Protein AF-A0A176W4N3-F1 (afdb_monomer_lite)

Secondary structure (DSSP, 8-state):
-TTS-HHHHHHHHHHHHHTT-S--HHHHHHHHHHHHT--GGGTT-EE-SSTT-EE---GGGG-HHHHHHHHHHHHHHHHHHHHHH--

Sequence (87 aa):
MRELPSSLVSFTYFVLSILRLLQDPSDGSKAVLDAALAPEDLSGEYFFGGNGRTVRSSALSYDKVLAKQIWRLSNSICQRAMENEEQ

Structure (mmCIF, N/CA/C/O backbone):
data_AF-A0A176W4N3-F1
#
_entry.id   AF-A0A176W4N3-F1
#
loop_
_atom_site.group_PDB
_atom_site.id
_atom_site.type_symbol
_atom_site.label_atom_id
_atom_site.label_alt_id
_atom_site.label_comp_id
_atom_site.label_asym_id
_atom_site.label_entity_id
_atom_site.label_seq_id
_atom_site.pdbx_PDB_ins_code
_atom_site.Cartn_x
_atom_site.Cartn_y
_atom_site.Cartn_z
_atom_site.occupancy
_atom_site.B_iso_or_equiv
_atom_site.auth_seq_id
_atom_site.auth_comp_id
_atom_site.auth_asym_id
_atom_site.auth_atom_id
_atom_site.pdbx_PDB_model_num
ATOM 1 N N . MET A 1 1 ? 18.668 11.363 -1.964 1.00 55.94 1 MET A N 1
ATOM 2 C CA . MET A 1 1 ? 19.914 10.953 -2.658 1.00 55.94 1 MET A CA 1
ATOM 3 C C . MET A 1 1 ? 20.898 12.120 -2.848 1.00 55.94 1 MET A C 1
ATOM 5 O O . MET A 1 1 ? 21.663 12.098 -3.799 1.00 55.94 1 MET A O 1
ATOM 9 N N . ARG A 1 2 ? 20.904 13.150 -1.984 1.00 59.00 2 ARG A N 1
ATOM 10 C CA . ARG A 1 2 ? 21.698 14.371 -2.237 1.00 59.00 2 ARG A CA 1
ATOM 11 C C . ARG A 1 2 ? 23.203 14.225 -1.953 1.00 59.00 2 ARG A C 1
ATOM 13 O O . ARG A 1 2 ? 23.956 15.071 -2.406 1.00 59.00 2 ARG A O 1
ATOM 20 N N . GLU A 1 3 ? 23.627 13.151 -1.281 1.00 76.44 3 GLU A N 1
ATOM 21 C CA . GLU A 1 3 ? 25.026 12.941 -0.857 1.00 76.44 3 GLU A CA 1
ATOM 22 C C . GLU A 1 3 ? 25.588 11.554 -1.228 1.00 76.44 3 GLU A C 1
ATOM 24 O O . GLU A 1 3 ? 26.470 11.027 -0.557 1.00 76.44 3 GLU A O 1
ATOM 29 N N . LEU A 1 4 ? 25.068 10.915 -2.283 1.00 81.56 4 LEU A N 1
ATOM 30 C CA . LEU A 1 4 ? 25.573 9.612 -2.739 1.00 81.56 4 LEU A CA 1
ATOM 31 C C . LEU A 1 4 ? 26.472 9.779 -3.973 1.00 81.56 4 LEU A C 1
ATOM 33 O O . LEU A 1 4 ? 26.154 10.599 -4.837 1.00 81.56 4 LEU A O 1
ATOM 37 N N . PRO A 1 5 ? 27.547 8.980 -4.113 1.00 88.25 5 PRO A N 1
ATOM 38 C CA . PRO A 1 5 ? 28.348 8.954 -5.332 1.00 88.25 5 PRO A CA 1
ATOM 39 C C . PRO A 1 5 ? 27.478 8.663 -6.560 1.00 88.25 5 PRO A C 1
ATOM 41 O O . PRO A 1 5 ? 26.623 7.773 -6.526 1.00 88.25 5 PRO A O 1
ATOM 44 N N . SER A 1 6 ? 27.719 9.365 -7.670 1.00 86.25 6 SER A N 1
ATOM 45 C CA . SER A 1 6 ? 26.897 9.275 -8.889 1.00 86.25 6 SER A CA 1
ATOM 46 C C . SER A 1 6 ? 26.789 7.854 -9.460 1.00 86.25 6 SER A C 1
ATOM 48 O O . SER A 1 6 ? 25.757 7.484 -10.025 1.00 86.25 6 SER A O 1
ATOM 50 N N . SER A 1 7 ? 27.826 7.031 -9.281 1.00 88.44 7 SER A N 1
ATOM 51 C CA . SER A 1 7 ? 27.828 5.616 -9.673 1.00 88.44 7 SER A CA 1
ATOM 52 C C . SER A 1 7 ? 26.821 4.790 -8.873 1.00 88.44 7 SER A C 1
ATOM 54 O O . SER A 1 7 ? 26.105 3.970 -9.442 1.00 88.44 7 SER A O 1
ATOM 56 N N . LEU A 1 8 ? 26.707 5.047 -7.569 1.00 87.69 8 LEU A N 1
ATOM 57 C CA . LEU A 1 8 ? 25.776 4.356 -6.684 1.00 87.69 8 LEU A CA 1
ATOM 58 C C . LEU A 1 8 ? 24.330 4.783 -6.961 1.00 87.69 8 LEU A C 1
ATOM 60 O O . LEU A 1 8 ? 23.428 3.949 -6.968 1.00 87.69 8 LEU A O 1
ATOM 64 N N . VAL A 1 9 ? 24.110 6.068 -7.258 1.00 88.81 9 VAL A N 1
ATOM 65 C CA . VAL A 1 9 ? 22.804 6.586 -7.700 1.00 88.81 9 VAL A CA 1
ATOM 66 C C . VAL A 1 9 ? 22.375 5.928 -9.013 1.00 88.81 9 VAL A C 1
ATOM 68 O O . VAL A 1 9 ? 21.252 5.449 -9.121 1.00 88.81 9 VAL A O 1
ATOM 71 N N . SER A 1 10 ? 23.279 5.834 -9.990 1.00 88.00 10 SER A N 1
ATOM 72 C CA . SER A 1 10 ? 22.981 5.208 -11.286 1.00 88.00 10 SER A CA 1
ATOM 73 C C . SER A 1 10 ? 22.715 3.708 -11.149 1.00 88.00 10 SER A C 1
ATOM 75 O O . SER A 1 10 ? 21.766 3.192 -11.732 1.00 88.00 10 SER A O 1
ATOM 77 N N . PHE A 1 11 ? 23.509 3.010 -10.333 1.00 91.00 11 PHE A N 1
ATOM 78 C CA . PHE A 1 11 ? 23.322 1.586 -10.063 1.00 91.00 11 PHE A CA 1
ATOM 79 C C . PHE A 1 11 ? 21.996 1.309 -9.349 1.00 91.00 11 PHE A C 1
ATOM 81 O O . PHE A 1 11 ? 21.247 0.428 -9.761 1.00 91.00 11 PHE A O 1
ATOM 88 N N . THR A 1 12 ? 21.663 2.087 -8.317 1.00 88.56 12 THR A N 1
ATOM 89 C CA . THR A 1 12 ? 20.377 1.953 -7.615 1.00 88.56 12 THR A CA 1
ATOM 90 C C . THR A 1 12 ? 19.201 2.271 -8.531 1.00 88.56 12 THR A C 1
ATOM 92 O O . THR A 1 12 ? 18.256 1.490 -8.568 1.00 88.56 12 THR A O 1
ATOM 95 N N . TYR A 1 13 ? 19.270 3.336 -9.334 1.00 86.69 13 TYR A N 1
ATOM 96 C CA . TYR A 1 13 ? 18.249 3.646 -10.338 1.00 86.69 13 TYR A CA 1
ATOM 97 C C . TYR A 1 13 ? 18.054 2.489 -11.325 1.00 86.69 13 TYR A C 1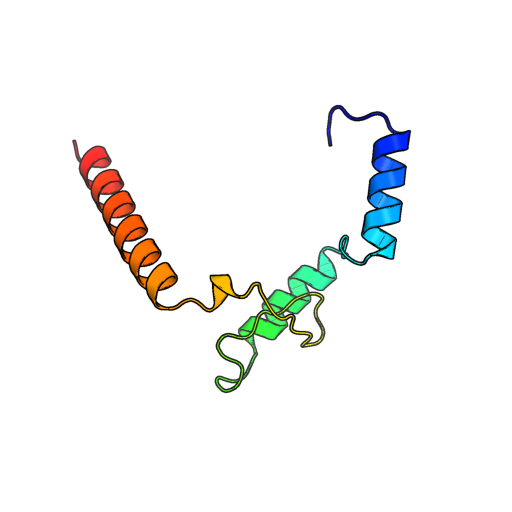
ATOM 99 O O . TYR A 1 13 ? 16.924 2.069 -11.568 1.00 86.69 13 TYR A O 1
ATOM 107 N N . PHE A 1 14 ? 19.146 1.933 -11.854 1.00 88.75 14 PHE A N 1
ATOM 108 C CA . PHE A 1 14 ? 19.114 0.807 -12.784 1.00 88.75 14 PHE A CA 1
ATOM 109 C C . PHE A 1 14 ? 18.485 -0.442 -12.156 1.00 88.75 14 PHE A C 1
ATOM 111 O O . PHE A 1 14 ? 17.555 -1.014 -12.724 1.00 88.75 14 PHE A O 1
ATOM 118 N N . VAL A 1 15 ? 18.927 -0.828 -10.955 1.00 91.62 15 VAL A N 1
ATOM 119 C CA . VAL A 1 15 ? 18.389 -1.989 -10.230 1.00 91.62 15 VAL A CA 1
ATOM 120 C C . VAL A 1 15 ? 16.907 -1.794 -9.910 1.00 91.62 15 VAL A C 1
ATOM 122 O O . VAL A 1 15 ? 16.101 -2.678 -10.190 1.00 91.62 15 VAL A O 1
ATOM 125 N N . LEU A 1 16 ? 16.516 -0.633 -9.380 1.00 88.06 16 LEU A N 1
ATOM 126 C CA . LEU A 1 16 ? 15.119 -0.343 -9.046 1.00 88.06 16 LEU A CA 1
ATOM 127 C C . LEU A 1 16 ? 14.228 -0.267 -10.294 1.00 88.06 16 LEU A C 1
ATOM 129 O O . LEU A 1 16 ? 13.073 -0.685 -10.230 1.00 88.06 16 LEU A O 1
ATOM 133 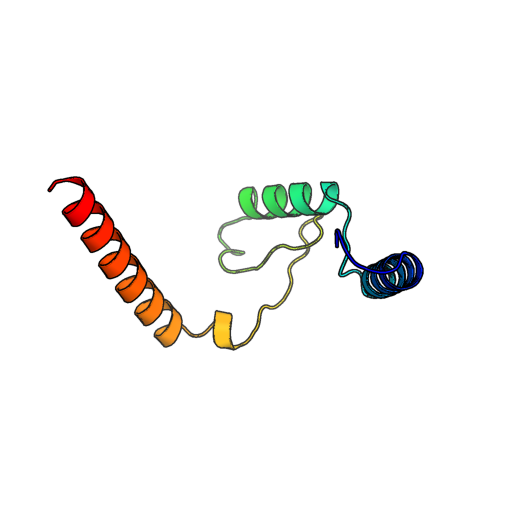N N . SER A 1 17 ? 14.756 0.202 -11.428 1.00 85.00 17 SER A N 1
ATOM 134 C CA . SER A 1 17 ? 14.033 0.209 -12.707 1.00 85.00 17 SER A CA 1
ATOM 135 C C . SER A 1 17 ? 13.818 -1.209 -13.240 1.00 85.00 17 SER A C 1
ATOM 137 O O . SER A 1 17 ? 12.704 -1.547 -13.637 1.00 85.00 17 SER A O 1
ATOM 139 N N . ILE A 1 18 ? 14.840 -2.074 -13.189 1.00 86.50 18 ILE A N 1
ATOM 140 C CA . ILE A 1 18 ? 14.719 -3.494 -13.575 1.00 86.50 18 ILE A CA 1
ATOM 141 C C . ILE A 1 18 ? 13.698 -4.212 -12.696 1.00 86.50 18 ILE A C 1
ATOM 143 O O . ILE A 1 18 ? 12.843 -4.938 -13.200 1.00 86.50 18 ILE A O 1
ATOM 147 N N . LEU A 1 19 ? 13.757 -3.981 -11.384 1.00 83.25 19 LEU A N 1
ATOM 148 C CA . LEU A 1 19 ? 12.809 -4.543 -10.425 1.00 83.25 19 LEU A CA 1
ATOM 149 C C . LEU A 1 19 ? 11.416 -3.895 -10.510 1.00 83.25 19 LEU A C 1
ATOM 151 O O . LEU A 1 19 ? 10.513 -4.319 -9.793 1.00 83.25 19 LEU A O 1
ATOM 155 N N . ARG A 1 20 ? 11.228 -2.880 -11.372 1.00 75.81 20 ARG A N 1
ATOM 156 C CA . ARG A 1 20 ? 9.994 -2.086 -11.522 1.00 75.81 20 ARG A CA 1
ATOM 157 C C . ARG A 1 20 ? 9.504 -1.442 -10.222 1.00 75.81 20 ARG A C 1
ATOM 159 O O . ARG A 1 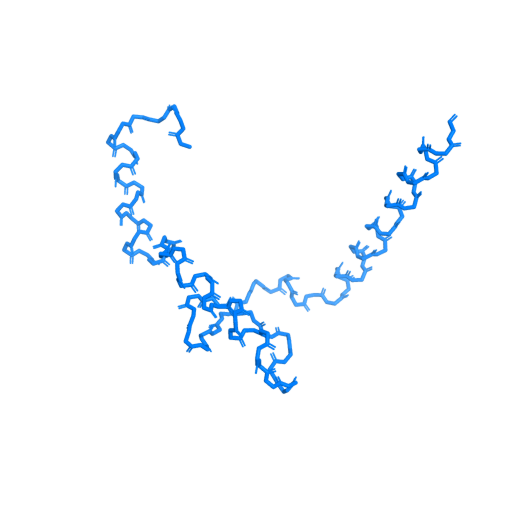20 ? 8.318 -1.153 -10.070 1.00 75.81 20 ARG A O 1
ATOM 166 N N . LEU A 1 21 ? 10.430 -1.205 -9.299 1.00 77.88 21 LEU A N 1
ATOM 167 C CA . LEU A 1 21 ? 10.200 -0.472 -8.056 1.00 77.88 21 LEU A CA 1
ATOM 168 C C . LEU A 1 21 ? 10.287 1.040 -8.273 1.00 77.88 21 LEU A C 1
ATOM 170 O O . LEU A 1 21 ? 9.764 1.806 -7.469 1.00 77.88 21 LEU A O 1
ATOM 174 N N . LEU A 1 22 ? 10.928 1.464 -9.363 1.00 82.25 22 LEU A N 1
ATOM 175 C CA . LEU A 1 22 ? 10.955 2.847 -9.807 1.00 82.25 22 LEU A CA 1
ATOM 176 C C . LEU A 1 22 ? 9.989 3.013 -10.980 1.00 82.25 22 LEU A C 1
ATOM 178 O O . LEU A 1 22 ? 10.313 2.673 -12.116 1.00 82.25 22 LEU A O 1
ATOM 182 N N . GLN A 1 23 ? 8.777 3.465 -10.675 1.00 79.12 23 GLN A N 1
ATOM 183 C CA . GLN A 1 23 ? 7.760 3.752 -11.682 1.00 79.12 23 GLN A CA 1
ATOM 184 C C . GLN A 1 23 ? 7.776 5.225 -12.065 1.00 79.12 23 GLN A C 1
ATOM 186 O O . GLN A 1 23 ? 8.195 6.080 -11.279 1.00 79.12 23 GLN A O 1
ATOM 191 N N . ASP A 1 24 ? 7.309 5.513 -13.277 1.00 85.88 24 ASP A N 1
ATOM 192 C CA . ASP A 1 24 ? 7.101 6.888 -13.696 1.00 85.88 24 ASP A CA 1
ATOM 193 C C . ASP A 1 24 ? 5.996 7.527 -12.829 1.00 85.88 24 ASP A C 1
ATOM 195 O O . ASP A 1 24 ? 4.993 6.868 -12.535 1.00 85.88 24 ASP A O 1
ATOM 199 N N . PRO A 1 25 ? 6.129 8.799 -12.412 1.00 86.88 25 PRO A N 1
ATOM 200 C CA . PRO A 1 25 ? 5.094 9.477 -11.633 1.00 86.88 25 PRO A CA 1
ATOM 201 C C . PRO A 1 25 ? 3.695 9.426 -12.268 1.00 86.88 25 PRO A C 1
ATOM 203 O O . PRO A 1 25 ? 2.697 9.414 -11.544 1.00 86.88 25 PRO A O 1
ATOM 206 N N . SER A 1 26 ? 3.602 9.357 -13.601 1.00 90.75 26 SER A N 1
ATOM 207 C CA . SER A 1 26 ? 2.327 9.210 -14.311 1.00 90.75 26 SER A CA 1
ATOM 208 C C . SER A 1 26 ? 1.632 7.872 -14.053 1.00 90.75 26 SER A C 1
ATOM 210 O O . SER A 1 26 ? 0.408 7.796 -14.123 1.00 90.75 26 SER A O 1
ATOM 212 N N . ASP A 1 27 ? 2.365 6.814 -13.716 1.00 90.69 27 ASP A N 1
ATOM 213 C CA . ASP A 1 27 ? 1.763 5.533 -13.342 1.00 90.69 27 ASP A CA 1
ATOM 214 C C . ASP A 1 27 ? 1.217 5.576 -11.911 1.00 90.69 27 ASP A C 1
ATOM 216 O O . ASP A 1 27 ? 0.180 4.977 -11.621 1.00 90.69 27 ASP A O 1
ATOM 220 N N . GLY A 1 28 ? 1.846 6.369 -11.039 1.00 89.94 28 GLY A N 1
ATOM 221 C CA . GLY A 1 28 ? 1.313 6.687 -9.716 1.00 89.94 28 GLY A CA 1
ATOM 222 C C . GLY A 1 28 ? -0.009 7.454 -9.790 1.00 89.94 28 GLY A C 1
ATOM 223 O O . GLY A 1 28 ? -0.968 7.084 -9.115 1.00 89.94 28 GLY A O 1
ATOM 224 N N . SER A 1 29 ? -0.102 8.480 -10.644 1.00 93.75 29 SER A N 1
ATOM 225 C CA . SER A 1 29 ? -1.355 9.234 -10.808 1.00 93.75 29 SER A CA 1
ATOM 226 C C . SER A 1 29 ? -2.480 8.375 -11.390 1.00 93.75 29 SER A C 1
ATOM 228 O O . SER A 1 29 ? -3.611 8.457 -10.914 1.00 93.75 29 SER A O 1
ATOM 230 N N . LYS A 1 30 ? -2.178 7.488 -12.348 1.00 95.38 30 LYS A N 1
ATOM 231 C CA . LYS A 1 30 ? -3.143 6.496 -12.849 1.00 95.38 30 LYS A CA 1
ATOM 232 C C . LYS A 1 30 ? -3.614 5.554 -11.747 1.00 95.38 30 LYS A C 1
ATOM 234 O O . LYS A 1 30 ? -4.811 5.354 -11.629 1.00 95.38 30 LYS A O 1
ATOM 239 N N . ALA A 1 31 ? -2.715 5.033 -10.909 1.00 93.50 31 ALA A N 1
ATOM 240 C CA . ALA A 1 31 ? -3.096 4.141 -9.811 1.00 93.50 31 ALA A CA 1
ATOM 241 C C . ALA A 1 31 ? -4.074 4.805 -8.825 1.00 93.50 31 ALA A C 1
ATOM 243 O O . ALA A 1 31 ? -4.996 4.155 -8.340 1.00 93.50 31 ALA A O 1
ATOM 244 N N . VAL A 1 32 ? -3.902 6.105 -8.556 1.00 94.56 32 VAL A N 1
ATOM 245 C CA . VAL A 1 32 ? -4.842 6.884 -7.733 1.00 94.56 32 VAL A CA 1
ATOM 246 C C . VAL A 1 32 ? -6.204 7.006 -8.415 1.00 94.56 32 VAL A C 1
ATOM 248 O O . VAL A 1 32 ? -7.227 6.813 -7.761 1.00 94.56 32 VAL A O 1
ATOM 251 N N . LEU A 1 33 ? -6.230 7.302 -9.718 1.00 96.12 33 LEU A N 1
ATOM 252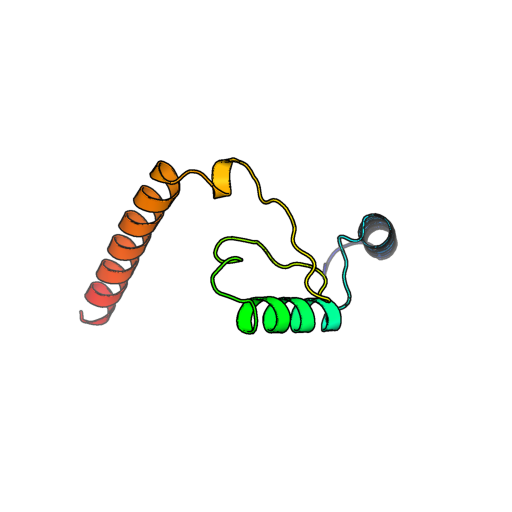 C CA . LEU A 1 33 ? -7.478 7.370 -10.484 1.00 96.12 33 LEU A CA 1
ATOM 253 C C . LEU A 1 33 ? -8.186 6.014 -10.537 1.00 96.12 33 LEU A C 1
ATOM 255 O O . LEU A 1 33 ? -9.393 5.957 -10.326 1.00 96.12 33 LEU A O 1
ATOM 259 N N . ASP A 1 34 ? -7.439 4.934 -10.756 1.00 95.25 34 ASP A N 1
ATOM 260 C CA . ASP A 1 34 ? -7.969 3.573 -10.764 1.00 95.25 34 ASP A CA 1
ATOM 261 C C . ASP A 1 34 ? -8.615 3.224 -9.419 1.00 95.25 34 ASP A C 1
ATOM 263 O O . ASP A 1 34 ? -9.723 2.700 -9.397 1.00 95.25 34 ASP A O 1
ATOM 267 N N . ALA A 1 35 ? -7.966 3.569 -8.300 1.00 94.69 35 ALA A N 1
ATOM 268 C CA . ALA A 1 35 ? -8.513 3.349 -6.963 1.00 94.69 35 ALA A CA 1
ATOM 269 C C . ALA A 1 35 ? -9.770 4.191 -6.693 1.00 94.69 35 ALA A C 1
ATOM 271 O O . ALA A 1 35 ? -10.719 3.704 -6.085 1.00 94.69 35 ALA A O 1
ATOM 272 N N . ALA A 1 36 ? -9.791 5.448 -7.144 1.00 94.88 36 ALA A N 1
ATOM 273 C CA . ALA A 1 36 ? -10.920 6.354 -6.937 1.00 94.88 36 ALA A CA 1
ATOM 274 C C . ALA A 1 36 ? -12.158 5.973 -7.766 1.00 94.88 36 ALA A C 1
ATOM 276 O O . ALA A 1 36 ? -13.282 6.237 -7.345 1.00 94.88 36 ALA A O 1
ATOM 277 N N . LEU A 1 37 ? -11.952 5.379 -8.944 1.00 95.25 37 LEU A N 1
ATOM 278 C CA . LEU A 1 37 ? -13.013 4.946 -9.858 1.00 95.25 37 LEU A CA 1
ATOM 279 C C . LEU A 1 37 ? -13.376 3.462 -9.698 1.00 95.25 37 LEU A C 1
ATOM 281 O O . LEU A 1 37 ? -14.230 2.960 -10.432 1.00 95.25 37 LEU A O 1
ATOM 285 N N . ALA A 1 38 ? -12.725 2.753 -8.776 1.00 95.25 38 ALA A N 1
ATOM 286 C CA . ALA A 1 38 ? -12.969 1.339 -8.557 1.00 95.25 38 ALA A CA 1
ATOM 287 C C . ALA A 1 38 ? -14.391 1.094 -8.011 1.00 95.25 38 ALA A C 1
ATOM 289 O O . ALA A 1 38 ? -14.868 1.849 -7.160 1.00 95.25 38 ALA A O 1
ATOM 290 N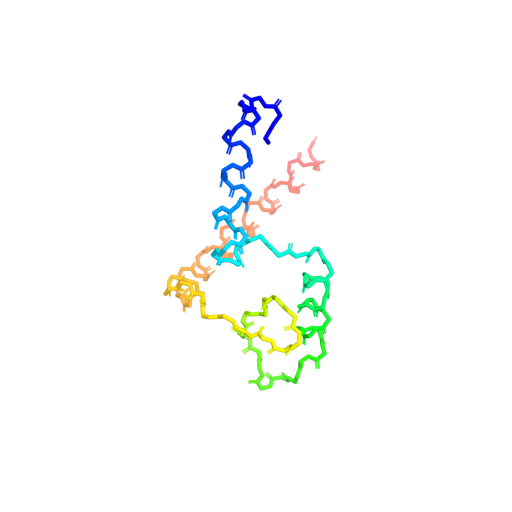 N . PRO A 1 39 ? -15.074 0.024 -8.458 1.00 94.38 39 PRO A N 1
ATOM 291 C CA . PRO A 1 39 ? -16.324 -0.411 -7.846 1.00 94.38 39 PRO A CA 1
ATOM 292 C C . PRO A 1 39 ? -16.108 -0.866 -6.395 1.00 94.38 39 PRO A C 1
ATOM 294 O O . PRO A 1 39 ? -15.019 -1.306 -6.022 1.00 94.38 39 PRO A O 1
ATOM 297 N N . GLU A 1 40 ? -17.173 -0.825 -5.592 1.00 91.00 40 GLU A N 1
ATOM 298 C CA . GLU A 1 40 ? -17.134 -1.186 -4.165 1.00 91.00 40 GLU A CA 1
ATOM 299 C C . GLU A 1 40 ? -16.643 -2.619 -3.909 1.00 91.00 40 GLU A C 1
ATOM 301 O O . GLU A 1 40 ? -15.990 -2.872 -2.897 1.00 91.00 40 GLU A O 1
ATOM 306 N N . ASP A 1 41 ? -16.877 -3.538 -4.850 1.00 92.12 41 ASP A N 1
ATOM 307 C CA . ASP A 1 41 ? -16.424 -4.934 -4.774 1.00 92.12 41 ASP A CA 1
ATOM 308 C C . ASP A 1 41 ? -14.890 -5.078 -4.730 1.00 92.12 41 ASP A C 1
ATOM 310 O O . ASP A 1 41 ? -14.378 -6.124 -4.333 1.00 92.12 41 ASP A O 1
ATOM 314 N N . LEU A 1 42 ? -14.146 -4.036 -5.123 1.00 89.69 42 LEU A N 1
ATOM 315 C CA . LEU A 1 42 ? -12.681 -3.976 -5.048 1.00 89.69 42 LEU A CA 1
ATOM 316 C C . LEU A 1 42 ? -12.176 -3.219 -3.809 1.00 89.69 42 LEU A C 1
ATOM 318 O O . LEU A 1 42 ? -10.980 -2.943 -3.686 1.00 89.69 42 LEU A O 1
ATOM 322 N N . SER A 1 43 ? -13.064 -2.865 -2.878 1.00 86.94 43 SER A N 1
ATOM 323 C CA . SER A 1 43 ? -12.691 -2.185 -1.640 1.00 86.94 43 SER A CA 1
ATOM 324 C C . SER A 1 43 ? -11.717 -3.028 -0.809 1.00 86.94 43 SER A C 1
ATOM 326 O O . SER A 1 43 ? -11.948 -4.207 -0.538 1.00 86.94 43 SER A O 1
ATOM 328 N N . GLY A 1 44 ? -10.614 -2.408 -0.384 1.00 87.31 44 GLY A N 1
ATOM 329 C CA . GLY A 1 44 ? -9.540 -3.064 0.370 1.00 87.31 44 GLY A CA 1
ATOM 330 C C . GLY A 1 44 ? -8.392 -3.615 -0.484 1.00 87.31 44 GLY A C 1
ATOM 331 O O . GLY A 1 44 ? -7.398 -4.081 0.078 1.00 87.31 44 GLY A O 1
ATOM 332 N N . GLU A 1 45 ? -8.481 -3.530 -1.813 1.00 93.12 45 GLU A N 1
ATOM 333 C CA . GLU A 1 45 ? -7.355 -3.791 -2.713 1.00 93.12 45 GLU A CA 1
ATOM 334 C C . GLU A 1 45 ? -6.353 -2.623 -2.728 1.00 93.12 45 GLU A C 1
ATOM 336 O O . GLU A 1 45 ? -6.707 -1.456 -2.542 1.00 93.12 45 GLU A O 1
ATOM 341 N N . TYR A 1 46 ? -5.077 -2.931 -2.980 1.00 92.88 46 TYR A N 1
ATOM 342 C CA . TYR A 1 46 ? -4.009 -1.931 -3.067 1.00 92.88 46 TYR A CA 1
ATOM 343 C C . TYR A 1 46 ? -3.625 -1.703 -4.529 1.00 92.88 46 TYR A C 1
ATOM 345 O O . TYR A 1 46 ? -2.979 -2.553 -5.141 1.00 92.88 46 TYR A O 1
ATOM 353 N N . PHE A 1 47 ? -3.995 -0.553 -5.091 1.00 92.88 47 PHE A N 1
ATOM 354 C CA . PHE A 1 47 ? -3.667 -0.184 -6.472 1.00 92.88 47 PHE A CA 1
ATOM 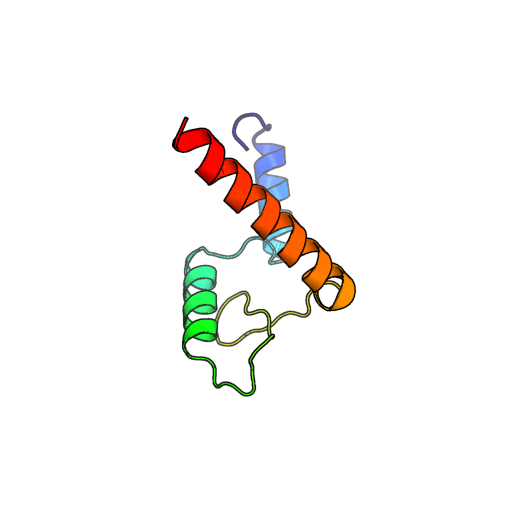355 C C . PHE A 1 47 ? -2.218 0.312 -6.600 1.00 92.88 47 PHE A C 1
ATOM 357 O O . PHE A 1 47 ? -1.757 1.125 -5.797 1.00 92.88 47 PHE A O 1
ATOM 364 N N . PHE A 1 48 ? -1.490 -0.166 -7.617 1.00 90.00 48 PHE A N 1
ATOM 365 C CA . PHE A 1 48 ? -0.095 0.217 -7.872 1.00 90.00 48 PHE A CA 1
ATOM 366 C C . PHE A 1 48 ? 0.296 0.043 -9.351 1.00 90.00 48 PHE A C 1
ATOM 368 O O . PHE A 1 48 ? 0.093 -1.020 -9.937 1.00 90.00 48 PHE A O 1
ATOM 375 N N . GLY A 1 49 ? 0.918 1.064 -9.951 1.00 87.88 49 GLY A N 1
ATOM 376 C CA . GLY A 1 49 ? 1.383 1.052 -11.350 1.00 87.88 49 GLY A CA 1
ATOM 377 C C . GLY A 1 49 ? 0.341 1.288 -12.432 1.00 87.88 49 GLY A C 1
ATOM 378 O O . GLY A 1 49 ? 0.650 1.114 -13.612 1.00 87.88 49 GLY A O 1
ATOM 379 N N . GLY A 1 50 ? -0.861 1.708 -12.041 1.00 89.31 50 GLY A N 1
ATOM 380 C CA . GLY A 1 50 ? -1.919 2.135 -12.950 1.00 89.31 50 GLY A CA 1
ATOM 381 C C . GLY A 1 50 ? -2.543 1.004 -13.771 1.00 89.31 50 GLY A C 1
ATOM 382 O O . GLY A 1 50 ? -2.162 -0.164 -13.668 1.00 89.31 50 GLY A O 1
ATOM 383 N N . ASN A 1 51 ? -3.489 1.372 -14.637 1.00 90.56 51 ASN A N 1
ATOM 384 C CA . ASN A 1 51 ? -4.251 0.464 -15.500 1.00 90.56 51 ASN A CA 1
ATOM 385 C C . ASN A 1 51 ? -5.007 -0.625 -14.715 1.00 90.56 51 ASN A C 1
ATOM 387 O O . ASN A 1 51 ? -5.037 -1.787 -15.125 1.00 90.56 51 ASN A O 1
ATOM 391 N N . GLY A 1 52 ? -5.553 -0.273 -13.552 1.00 90.62 52 GLY A N 1
ATOM 392 C CA . GLY A 1 52 ? -6.316 -1.174 -12.684 1.00 90.62 52 GLY A CA 1
ATOM 393 C C . GLY A 1 52 ? -5.477 -2.256 -12.001 1.00 90.62 52 GLY A C 1
ATOM 394 O O . GLY A 1 52 ? -6.029 -3.210 -11.458 1.00 90.62 52 GLY A O 1
ATOM 395 N N . ARG A 1 53 ? -4.143 -2.155 -12.037 1.00 91.12 53 ARG A N 1
ATOM 396 C CA . ARG A 1 53 ? -3.253 -3.139 -11.411 1.00 91.12 53 ARG A CA 1
ATOM 397 C C . ARG A 1 53 ? -3.315 -3.029 -9.893 1.00 91.12 53 ARG A C 1
ATOM 399 O O . ARG A 1 53 ? -3.099 -1.953 -9.333 1.00 91.12 53 ARG A O 1
ATOM 406 N N . THR A 1 54 ? -3.506 -4.169 -9.238 1.00 93.31 54 THR A N 1
ATOM 407 C CA . THR A 1 54 ? -3.416 -4.289 -7.783 1.00 93.31 54 THR A CA 1
ATOM 408 C C . THR A 1 54 ? -2.204 -5.117 -7.368 1.00 93.31 54 THR A C 1
ATOM 410 O O . THR A 1 54 ? -1.633 -5.888 -8.148 1.00 93.31 54 THR A O 1
ATOM 413 N N . VAL A 1 55 ? -1.774 -4.924 -6.127 1.00 90.94 55 VAL A N 1
ATOM 414 C CA . VAL A 1 55 ? -0.700 -5.679 -5.487 1.00 90.94 55 VAL A CA 1
ATOM 415 C C . VAL A 1 55 ? -1.183 -6.214 -4.149 1.00 90.94 55 VAL A C 1
ATOM 417 O O . VAL A 1 55 ? -1.961 -5.578 -3.443 1.00 90.94 55 VAL A O 1
ATOM 420 N N . ARG A 1 56 ? -0.687 -7.390 -3.766 1.00 92.00 56 ARG A N 1
ATOM 421 C CA . ARG A 1 56 ? -0.898 -7.880 -2.405 1.00 92.00 56 ARG A CA 1
ATOM 422 C C . ARG A 1 56 ? 0.040 -7.148 -1.465 1.00 92.00 56 ARG A C 1
ATOM 424 O O . ARG A 1 56 ? 1.248 -7.113 -1.699 1.00 92.00 56 ARG A O 1
ATOM 431 N N . SER A 1 57 ? -0.526 -6.592 -0.404 1.00 90.38 57 SER A N 1
ATOM 432 C CA . SER A 1 57 ? 0.264 -5.997 0.663 1.00 90.38 57 SER A CA 1
ATOM 433 C C . SER A 1 57 ? 0.839 -7.078 1.588 1.00 90.38 57 SER A C 1
ATOM 435 O O . SER A 1 57 ? 0.624 -8.280 1.407 1.00 90.38 57 SER A O 1
ATOM 437 N N . SER A 1 58 ? 1.599 -6.653 2.592 1.00 92.69 58 SER A N 1
ATOM 438 C CA . SER A 1 58 ? 2.129 -7.543 3.624 1.00 92.69 58 SER A CA 1
ATOM 439 C C . SER A 1 58 ? 1.005 -8.199 4.436 1.00 92.69 58 SER A C 1
ATOM 441 O O . SER A 1 58 ? -0.062 -7.614 4.610 1.00 92.69 58 SER A O 1
ATOM 443 N N . ALA A 1 59 ? 1.260 -9.378 5.014 1.00 94.31 59 ALA A N 1
ATOM 444 C CA . ALA A 1 59 ? 0.288 -10.053 5.881 1.00 94.31 59 ALA A CA 1
ATOM 445 C C . ALA A 1 59 ? -0.172 -9.170 7.059 1.00 94.31 59 ALA A C 1
ATOM 447 O O . ALA A 1 59 ? -1.349 -9.174 7.410 1.00 94.31 59 ALA A O 1
ATOM 448 N N . LEU A 1 60 ? 0.739 -8.363 7.618 1.00 95.88 60 LEU A N 1
ATOM 449 C CA . LEU A 1 60 ? 0.439 -7.433 8.711 1.00 95.88 60 LEU A CA 1
ATOM 450 C C . LEU A 1 60 ? -0.536 -6.326 8.301 1.00 95.88 60 LEU A C 1
ATOM 452 O O . LEU A 1 60 ? -1.318 -5.871 9.128 1.00 95.88 60 LEU A O 1
ATOM 456 N N . SER A 1 61 ? -0.535 -5.912 7.032 1.00 92.94 61 SER A N 1
ATOM 457 C CA . SER A 1 61 ? -1.476 -4.904 6.529 1.00 92.94 61 SER A CA 1
ATOM 458 C C . SER A 1 61 ? -2.929 -5.385 6.561 1.00 92.94 61 SER A C 1
ATOM 460 O O . SER A 1 61 ? -3.838 -4.563 6.592 1.00 92.94 61 SER A O 1
ATOM 462 N N . TYR A 1 62 ? -3.146 -6.702 6.608 1.00 92.94 62 TYR A N 1
ATOM 463 C CA . TYR A 1 62 ? -4.468 -7.314 6.723 1.00 92.94 62 TYR A CA 1
ATOM 464 C C . TYR A 1 62 ? -4.843 -7.682 8.173 1.00 92.94 62 TYR A C 1
ATOM 466 O O . TYR A 1 62 ? -5.945 -8.185 8.412 1.00 92.94 62 TYR A O 1
ATOM 474 N N . ASP A 1 63 ? -3.968 -7.432 9.156 1.00 96.81 63 ASP A N 1
ATOM 475 C CA . ASP A 1 63 ? -4.253 -7.702 10.567 1.00 96.81 63 ASP A CA 1
ATOM 476 C C . ASP A 1 63 ? -5.239 -6.668 11.135 1.00 96.81 63 ASP A C 1
ATOM 478 O O . ASP A 1 63 ? -4.905 -5.524 11.456 1.00 96.81 63 ASP A O 1
ATOM 482 N N . LYS A 1 64 ? -6.489 -7.106 11.300 1.00 96.75 64 LYS A N 1
ATOM 483 C CA . LYS A 1 64 ? -7.588 -6.283 11.820 1.00 96.75 64 LYS A CA 1
ATOM 484 C C . LYS A 1 64 ? -7.402 -5.889 13.287 1.00 96.75 64 LYS A C 1
ATOM 486 O O . LYS A 1 64 ? -7.893 -4.835 13.698 1.00 96.75 64 LYS A O 1
ATOM 491 N N . VAL A 1 65 ? -6.738 -6.722 14.091 1.00 97.94 65 VAL A N 1
ATOM 492 C CA . VAL A 1 65 ? -6.490 -6.437 15.512 1.00 97.94 65 VAL A CA 1
ATOM 493 C C . VAL A 1 65 ? -5.468 -5.316 15.618 1.00 97.94 65 VAL A C 1
ATOM 495 O O . VAL A 1 65 ? -5.725 -4.324 16.306 1.00 97.94 65 VAL A O 1
ATOM 498 N N . LEU A 1 66 ? -4.367 -5.433 14.876 1.00 97.75 66 LEU A N 1
ATOM 499 C CA . LEU A 1 66 ? -3.331 -4.409 14.815 1.00 97.75 66 LEU A CA 1
ATOM 500 C C . LEU A 1 66 ? -3.880 -3.092 14.250 1.00 97.75 66 LEU A C 1
ATOM 502 O O . LEU A 1 66 ? -3.689 -2.042 14.861 1.00 97.75 66 LEU A O 1
ATOM 506 N N . ALA A 1 67 ? -4.643 -3.137 13.154 1.00 96.81 67 ALA A N 1
ATOM 507 C CA . ALA A 1 67 ? -5.263 -1.947 12.566 1.00 96.81 67 ALA A CA 1
ATOM 508 C C . ALA A 1 67 ? -6.159 -1.198 13.570 1.00 96.81 67 ALA A C 1
ATOM 510 O O . ALA A 1 67 ? -6.087 0.025 13.693 1.00 96.81 67 ALA A O 1
ATOM 511 N N . LYS A 1 68 ? -6.958 -1.928 14.360 1.00 98.25 68 LYS A N 1
ATOM 512 C CA . LYS A 1 68 ? -7.814 -1.345 15.404 1.00 98.25 68 LYS A CA 1
ATOM 513 C C . LYS A 1 68 ? -7.008 -0.706 16.536 1.00 98.25 68 LYS A C 1
ATOM 515 O O . LYS A 1 68 ? -7.427 0.315 17.084 1.00 98.25 68 LYS A O 1
ATOM 520 N N . GLN A 1 69 ? -5.887 -1.311 16.922 1.00 98.44 69 GLN A N 1
ATOM 521 C CA . GLN A 1 69 ? -4.995 -0.751 17.937 1.00 98.44 69 GLN A CA 1
ATOM 522 C C . GLN A 1 69 ? -4.342 0.542 17.441 1.00 98.44 69 GLN A C 1
ATOM 524 O O . GLN A 1 69 ? -4.385 1.543 18.156 1.00 98.44 69 GLN A O 1
ATOM 529 N N . ILE A 1 70 ? -3.829 0.542 16.206 1.00 98.06 70 ILE A N 1
ATOM 530 C CA . ILE A 1 70 ? -3.241 1.726 15.564 1.00 98.06 70 ILE A CA 1
ATOM 531 C C . ILE A 1 70 ? -4.273 2.850 15.482 1.00 98.06 70 ILE A C 1
ATOM 533 O O . ILE A 1 70 ? -3.994 3.949 15.943 1.00 98.06 70 ILE A O 1
ATOM 537 N N . TRP A 1 71 ? -5.491 2.571 15.010 1.00 98.06 71 TRP A N 1
ATOM 538 C CA . TRP A 1 71 ? -6.562 3.570 14.925 1.00 98.06 71 TRP A CA 1
ATOM 539 C C . TRP A 1 71 ? -6.831 4.273 16.264 1.00 98.06 71 TRP A C 1
ATOM 541 O O . TRP A 1 71 ? -6.914 5.498 16.338 1.00 98.06 71 TRP A O 1
ATOM 551 N N . ARG A 1 72 ? -6.931 3.500 17.352 1.00 98.56 72 ARG A N 1
ATOM 552 C CA . ARG A 1 72 ? -7.151 4.041 18.704 1.00 98.56 72 ARG A CA 1
ATOM 553 C C . ARG A 1 72 ? -5.985 4.903 19.175 1.00 98.56 72 ARG A C 1
ATOM 555 O O . ARG A 1 72 ? -6.214 5.955 19.766 1.00 98.56 72 ARG A O 1
ATOM 562 N N . LEU A 1 73 ? -4.758 4.448 18.932 1.00 98.44 73 LEU A N 1
ATOM 563 C CA . LEU A 1 73 ? -3.553 5.176 19.308 1.00 98.44 73 LEU A CA 1
ATOM 564 C C . LEU A 1 73 ? -3.423 6.485 18.522 1.00 98.44 73 LEU A C 1
ATOM 566 O O . LEU A 1 73 ? -3.149 7.523 19.113 1.00 98.44 73 LEU A O 1
ATOM 570 N N . SER A 1 74 ? -3.661 6.459 17.211 1.00 98.00 74 SER A N 1
ATOM 571 C CA . SER A 1 74 ? -3.636 7.656 16.369 1.00 98.00 74 SER A CA 1
ATOM 572 C C . SER A 1 74 ? -4.656 8.686 16.843 1.00 98.00 74 SER A C 1
ATOM 574 O O . SER A 1 74 ? -4.292 9.840 17.043 1.00 98.00 74 SER A O 1
ATOM 576 N N . ASN A 1 75 ? -5.892 8.269 17.133 1.00 97.94 75 ASN A N 1
ATOM 577 C CA . ASN A 1 75 ? -6.912 9.179 17.656 1.00 97.94 75 ASN A CA 1
ATOM 578 C C . ASN A 1 75 ? -6.516 9.797 19.002 1.00 97.94 75 ASN A C 1
ATOM 580 O O . ASN A 1 75 ? -6.694 10.997 19.185 1.00 97.94 75 ASN A O 1
ATOM 584 N N . SER A 1 76 ? -5.944 9.017 19.926 1.00 98.00 76 SER A N 1
ATOM 585 C CA . SER A 1 76 ? -5.515 9.554 21.226 1.00 98.00 76 SER A CA 1
ATOM 586 C C . SER A 1 76 ? -4.317 10.499 21.118 1.00 98.00 76 SER A C 1
ATOM 588 O O . SER A 1 76 ? -4.143 11.382 21.956 1.00 98.00 76 SER A O 1
ATOM 590 N N . ILE A 1 77 ? -3.462 10.326 20.108 1.00 97.81 77 ILE A N 1
ATOM 591 C CA . ILE A 1 77 ? -2.387 11.274 19.797 1.00 97.81 77 ILE A CA 1
ATOM 592 C C . ILE A 1 77 ? -2.979 12.561 19.215 1.00 97.81 77 ILE A C 1
ATOM 594 O O . ILE A 1 77 ? -2.633 13.637 19.692 1.00 97.81 77 ILE A O 1
ATOM 598 N N . CYS A 1 78 ? -3.889 12.462 18.243 1.00 96.00 78 CYS A N 1
ATOM 599 C CA . CYS A 1 78 ? -4.520 13.625 17.616 1.00 96.00 78 CYS A CA 1
ATOM 600 C C . CYS A 1 78 ? -5.309 14.475 18.619 1.00 96.00 78 CYS A C 1
ATOM 602 O O . CYS A 1 78 ? -5.158 15.690 18.625 1.00 96.00 78 CYS A O 1
ATOM 604 N N . GLN A 1 79 ? -6.089 13.847 19.502 1.00 96.00 79 GLN A N 1
ATOM 605 C CA . GLN A 1 79 ? -6.844 14.557 20.542 1.00 96.00 79 GLN A CA 1
ATOM 606 C C . GLN A 1 79 ? -5.922 15.347 21.473 1.00 96.00 79 GLN A C 1
ATOM 608 O O . GLN A 1 79 ? -6.129 16.537 21.677 1.00 96.00 79 GLN A O 1
ATOM 613 N N . ARG A 1 80 ? -4.842 14.720 21.951 1.00 95.25 80 ARG A N 1
ATOM 614 C CA . ARG A 1 80 ? -3.856 15.404 22.798 1.00 95.25 80 ARG A CA 1
ATOM 615 C C . ARG A 1 80 ? -3.138 16.540 22.077 1.00 95.25 80 ARG A C 1
ATOM 617 O O . ARG A 1 80 ? -2.794 17.529 22.708 1.00 95.25 80 ARG A O 1
ATOM 624 N N . ALA A 1 81 ? -2.865 16.393 20.780 1.00 94.31 81 ALA A N 1
ATOM 625 C CA . ALA A 1 81 ? -2.251 17.464 20.001 1.00 94.31 81 ALA A CA 1
ATOM 626 C C . ALA A 1 81 ? -3.162 18.701 19.952 1.00 94.31 81 ALA A C 1
ATOM 628 O O . ALA A 1 81 ? -2.685 19.800 20.195 1.00 94.31 81 ALA A O 1
ATOM 629 N N . MET A 1 82 ? -4.464 18.500 19.738 1.00 92.62 82 MET A N 1
ATOM 630 C CA . MET A 1 82 ? -5.456 19.578 19.734 1.00 92.62 82 MET A CA 1
ATOM 631 C C . MET A 1 82 ? -5.617 20.240 21.110 1.00 92.62 82 MET A C 1
ATOM 633 O O . MET A 1 82 ? -5.647 21.459 21.200 1.00 92.62 82 MET A O 1
ATOM 637 N N . GLU A 1 83 ? -5.655 19.458 22.193 1.00 91.44 83 GLU A N 1
ATOM 638 C CA . GLU A 1 83 ? -5.763 19.985 23.566 1.00 91.44 83 GLU A CA 1
ATOM 639 C C . GLU A 1 83 ? -4.558 20.854 23.968 1.00 91.44 83 GLU A C 1
ATOM 641 O O . GLU A 1 83 ? -4.707 21.800 24.736 1.00 91.44 83 GLU A O 1
ATOM 646 N N . ASN A 1 84 ? -3.366 20.549 23.444 1.00 77.75 84 ASN A N 1
ATOM 647 C CA . ASN A 1 84 ? -2.150 21.325 23.699 1.00 77.75 84 ASN A CA 1
ATOM 648 C C . ASN A 1 84 ? -2.050 22.605 22.849 1.00 77.75 84 ASN A C 1
ATOM 650 O O . ASN A 1 84 ? -1.243 23.466 23.178 1.00 77.75 84 ASN A O 1
ATOM 654 N N . GLU A 1 85 ? -2.807 22.723 21.753 1.00 71.94 85 GLU A N 1
ATOM 655 C CA . GLU A 1 85 ? -2.874 23.949 20.937 1.00 71.94 85 GLU A CA 1
ATOM 656 C C . GLU A 1 85 ? -3.874 24.974 21.501 1.00 71.94 85 GLU A C 1
ATOM 658 O O . GLU A 1 85 ? -3.797 26.156 21.171 1.00 71.94 85 GLU A O 1
ATOM 663 N N . GLU A 1 86 ? -4.799 24.535 22.360 1.00 66.25 86 GLU A N 1
ATOM 664 C CA . GLU A 1 86 ? -5.799 25.386 23.020 1.00 66.25 86 GLU A CA 1
ATOM 665 C C . GLU A 1 86 ? -5.328 25.966 24.374 1.00 66.25 86 GLU A C 1
ATOM 667 O O . GLU A 1 86 ? -6.057 26.755 24.983 1.00 66.25 86 GLU A O 1
ATOM 672 N N . GLN A 1 87 ? -4.126 25.600 24.842 1.00 52.41 87 GLN A N 1
ATOM 673 C CA . GLN A 1 87 ? -3.476 26.113 26.063 1.00 52.41 87 GLN A CA 1
ATOM 674 C C . GLN A 1 87 ? -2.415 27.172 25.754 1.00 52.41 87 GLN A C 1
ATOM 676 O O . GLN A 1 87 ? -2.348 28.156 26.528 1.00 52.41 87 GLN A O 1
#

Organism: NCBI:txid1480154

Foldseek 3Di:
DVPDDPVVVVVVVVVCVVVVVDADVVQVVQQVVLVVPPDPVCPPFAGGRHPNDTDDDDPVSVPPVVVVVVVVVVVVVVVVVVVVVVD

pLDDT: mean 89.59, std 8.95, range [52.41, 98.56]

Radius of gyration: 19.04 Å; chains: 1; bounding box: 46×36×42 Å